Protein AF-A0AA34TGK0-F1 (afdb_monomer_lite)

Organism: Lactococcus lactis subsp. cremoris (NCBI:txid1359)

pLDDT: mean 82.73, std 7.68, range [58.56, 91.88]

Sequence (83 aa):
MVVVFNKSGILTLPITPMGKIEGDIIIIPQEEIQSVTFKKGLLAYKMVVTTKDNEVPDFRVNKTMIGYGAQKKELGSLLEKYK

Foldseek 3Di:
DAWAFDQQGIWDFCADPVGDTDDDIDDDGPQQWPAWDWPDDDAFTWIDTHGDPDDDDIDTHDPVSHPDPCRVVRVVVRVVVHD

Radius of gyration: 12.44 Å; chains: 1; bounding box: 30×25×33 Å

Structure (mmCIF, N/CA/C/O backbone):
data_AF-A0AA34TGK0-F1
#
_entry.id   AF-A0AA34TGK0-F1
#
loop_
_atom_site.group_PDB
_atom_site.id
_atom_site.type_symbol
_atom_site.label_atom_id
_atom_site.label_alt_id
_atom_site.label_comp_id
_atom_site.label_asym_id
_atom_site.label_entity_id
_atom_site.label_seq_id
_atom_site.pdbx_PDB_ins_code
_atom_site.Cartn_x
_atom_site.Cartn_y
_atom_site.Cartn_z
_atom_site.occupancy
_atom_site.B_iso_or_equiv
_atom_site.auth_seq_id
_atom_site.auth_comp_id
_atom_site.auth_asym_id
_atom_site.auth_atom_id
_atom_site.pdbx_PDB_model_num
ATOM 1 N N . MET A 1 1 ? 7.726 -0.726 -9.189 1.00 76.62 1 MET A N 1
ATOM 2 C CA . MET A 1 1 ? 6.380 -0.567 -8.588 1.00 76.62 1 MET A CA 1
ATOM 3 C C . MET A 1 1 ? 6.346 0.678 -7.718 1.00 76.62 1 MET A C 1
ATOM 5 O O . MET A 1 1 ? 7.228 0.849 -6.883 1.00 76.62 1 MET A O 1
ATOM 9 N N . VAL A 1 2 ? 5.340 1.519 -7.934 1.00 82.06 2 VAL A N 1
ATOM 10 C CA . VAL A 1 2 ? 4.983 2.679 -7.114 1.00 82.06 2 VAL A CA 1
ATOM 11 C C . VAL A 1 2 ? 3.701 2.338 -6.368 1.00 82.06 2 VAL A C 1
ATOM 13 O O . VAL A 1 2 ? 2.781 1.772 -6.953 1.00 82.06 2 VAL A O 1
ATOM 16 N N . VAL A 1 3 ? 3.640 2.682 -5.088 1.00 80.56 3 VAL A N 1
ATOM 17 C CA . VAL A 1 3 ? 2.395 2.663 -4.313 1.00 80.56 3 VAL A CA 1
ATOM 18 C C . VAL A 1 3 ? 2.034 4.104 -4.006 1.00 80.56 3 VAL A C 1
ATOM 20 O O . VAL A 1 3 ? 2.922 4.872 -3.645 1.00 80.56 3 VAL A O 1
ATOM 23 N N . VAL A 1 4 ? 0.764 4.475 -4.135 1.00 82.69 4 VAL A N 1
ATOM 24 C CA . VAL A 1 4 ? 0.229 5.795 -3.782 1.00 82.69 4 VAL A CA 1
ATOM 25 C C . VAL A 1 4 ? -0.856 5.616 -2.724 1.00 82.69 4 VAL A C 1
ATOM 27 O O . VAL A 1 4 ? -1.736 4.772 -2.878 1.00 82.69 4 VAL A O 1
ATOM 30 N N . PHE A 1 5 ? -0.783 6.427 -1.666 1.00 79.75 5 PHE A N 1
ATOM 31 C CA . PHE A 1 5 ? -1.836 6.576 -0.657 1.00 79.75 5 PHE A CA 1
ATOM 32 C C . PHE A 1 5 ? -2.418 7.978 -0.775 1.00 79.75 5 PHE A C 1
ATOM 34 O O . PHE A 1 5 ? -1.658 8.950 -0.801 1.00 79.75 5 PHE A O 1
ATOM 41 N N . ASN A 1 6 ? -3.739 8.087 -0.827 1.00 80.75 6 ASN A N 1
ATOM 42 C CA . ASN A 1 6 ? -4.440 9.359 -0.717 1.00 80.75 6 ASN A CA 1
ATOM 43 C C . ASN A 1 6 ? -5.854 9.144 -0.151 1.00 80.75 6 ASN A C 1
ATOM 45 O O . ASN A 1 6 ? -6.244 8.029 0.191 1.00 80.75 6 ASN A O 1
ATOM 49 N N . LYS A 1 7 ? -6.634 10.226 -0.090 1.00 82.94 7 LYS A N 1
ATOM 50 C CA . LYS A 1 7 ? -8.029 10.234 0.385 1.00 82.94 7 LYS A CA 1
ATOM 51 C C . LYS A 1 7 ? -8.989 9.346 -0.418 1.00 82.94 7 LYS A C 1
ATOM 53 O O . LYS A 1 7 ? -10.098 9.099 0.039 1.00 82.94 7 LYS A O 1
ATOM 58 N N . SER A 1 8 ? -8.604 8.923 -1.619 1.00 85.88 8 SER A N 1
ATOM 59 C CA . SER A 1 8 ? -9.408 8.029 -2.455 1.00 85.88 8 SER A CA 1
ATOM 60 C C . SER A 1 8 ? -9.092 6.556 -2.188 1.00 85.88 8 SER A C 1
ATOM 62 O O . SER A 1 8 ? -9.885 5.700 -2.561 1.00 85.88 8 SER A O 1
ATOM 64 N N . GLY A 1 9 ? -7.965 6.249 -1.533 1.00 88.50 9 GLY A N 1
ATOM 65 C CA . GLY A 1 9 ? -7.561 4.888 -1.195 1.00 88.50 9 GLY A CA 1
ATOM 66 C C . GLY A 1 9 ? -6.111 4.572 -1.565 1.00 88.50 9 GLY A C 1
ATOM 67 O O . GLY A 1 9 ? -5.208 5.399 -1.396 1.00 88.50 9 GLY A O 1
ATOM 68 N N . ILE A 1 10 ? -5.889 3.341 -2.032 1.00 88.44 10 ILE A N 1
ATOM 69 C CA . ILE A 1 10 ? -4.573 2.812 -2.410 1.00 88.44 10 ILE A CA 1
ATOM 70 C C . ILE A 1 10 ? -4.547 2.555 -3.912 1.00 88.44 10 ILE A C 1
ATOM 72 O O . ILE A 1 10 ? -5.442 1.917 -4.456 1.00 88.44 10 ILE A O 1
ATOM 76 N N . LEU A 1 11 ? -3.483 3.006 -4.568 1.00 88.44 11 LEU A N 1
ATOM 77 C CA . LEU A 1 11 ? -3.177 2.683 -5.959 1.00 88.44 11 LEU A CA 1
ATOM 78 C C . LEU A 1 11 ? -1.799 2.030 -6.021 1.00 88.44 11 LEU A C 1
ATOM 80 O O . LEU A 1 11 ? -0.830 2.583 -5.495 1.00 88.44 11 LEU A O 1
ATOM 84 N N . THR A 1 12 ? -1.680 0.900 -6.714 1.00 87.62 12 THR A N 1
ATOM 85 C CA . THR A 1 12 ? -0.378 0.314 -7.045 1.00 87.62 12 THR A CA 1
ATOM 86 C C . THR A 1 12 ? -0.149 0.313 -8.542 1.00 87.62 12 THR A C 1
ATOM 88 O O . THR A 1 12 ? -0.955 -0.213 -9.304 1.00 87.62 12 THR A O 1
ATOM 91 N N . LEU A 1 13 ? 0.989 0.867 -8.949 1.00 87.69 13 LEU A N 1
ATOM 92 C CA . LEU A 1 13 ? 1.412 0.954 -10.336 1.00 87.69 13 LEU A CA 1
ATOM 93 C C . LEU A 1 13 ? 2.708 0.156 -10.524 1.00 87.69 13 LEU A C 1
ATOM 95 O O . LEU A 1 13 ? 3.773 0.579 -10.044 1.00 87.69 13 LEU A O 1
ATOM 99 N N . PRO A 1 14 ? 2.683 -0.992 -11.209 1.00 86.00 14 PRO A N 1
ATOM 100 C CA . PRO A 1 14 ? 3.891 -1.755 -11.463 1.00 86.00 14 PRO A CA 1
ATOM 101 C C . PRO A 1 14 ? 4.683 -1.099 -12.603 1.00 86.00 14 PRO A C 1
ATOM 103 O O . PRO A 1 14 ? 4.524 -1.398 -13.777 1.00 86.00 14 PRO A O 1
ATOM 106 N N . ILE A 1 15 ? 5.529 -0.135 -12.237 1.00 85.94 15 ILE A N 1
ATOM 107 C CA . ILE A 1 15 ? 6.414 0.577 -13.165 1.00 85.94 15 ILE A CA 1
ATOM 108 C C . ILE A 1 15 ? 7.838 0.005 -13.128 1.00 85.94 15 ILE A C 1
ATOM 110 O O . ILE A 1 15 ? 8.380 -0.263 -12.043 1.00 85.94 15 ILE A O 1
ATOM 114 N N . THR A 1 16 ? 8.424 -0.176 -14.310 1.00 84.06 16 THR A N 1
ATOM 115 C CA . THR A 1 16 ? 9.833 -0.535 -14.533 1.00 84.06 16 THR A CA 1
ATOM 116 C C . THR A 1 16 ? 10.754 0.675 -14.314 1.00 84.06 16 THR A C 1
ATOM 118 O O . THR A 1 16 ? 10.290 1.816 -14.356 1.00 84.06 16 THR A O 1
ATOM 121 N N . PRO A 1 17 ? 12.076 0.478 -14.140 1.00 81.62 17 PRO A N 1
ATOM 122 C CA . PRO A 1 17 ? 13.029 1.590 -14.043 1.00 81.62 17 PRO A CA 1
ATOM 123 C C . PRO A 1 17 ? 13.036 2.527 -15.262 1.00 81.62 17 PRO A C 1
ATOM 125 O O . PRO A 1 17 ? 13.364 3.699 -15.123 1.00 81.62 17 PRO A O 1
ATOM 128 N N . MET A 1 18 ? 12.644 2.030 -16.442 1.00 88.50 18 MET A N 1
ATOM 129 C CA . MET A 1 18 ? 12.532 2.819 -17.678 1.00 88.50 18 MET A CA 1
ATOM 130 C C . MET A 1 18 ? 11.197 3.573 -17.801 1.00 88.50 18 MET A C 1
ATOM 132 O O . MET A 1 18 ? 10.937 4.200 -18.822 1.00 88.50 18 MET A O 1
ATOM 136 N N . GLY A 1 19 ? 10.327 3.504 -16.789 1.00 83.56 19 GLY A N 1
ATOM 137 C CA . GLY A 1 19 ? 9.049 4.220 -16.773 1.00 83.56 19 GLY A CA 1
ATOM 138 C C . GLY A 1 19 ? 7.889 3.493 -17.461 1.00 83.56 19 GLY A C 1
ATOM 139 O O . GLY A 1 19 ? 6.789 4.033 -17.528 1.00 83.56 19 GLY A O 1
ATOM 140 N N . LYS A 1 20 ? 8.088 2.262 -17.945 1.00 89.88 20 LYS A N 1
ATOM 141 C CA . LYS A 1 20 ? 7.017 1.452 -18.546 1.00 89.88 20 LYS A CA 1
ATOM 142 C C . LYS A 1 20 ? 6.159 0.788 -17.468 1.00 89.88 20 LYS A C 1
ATOM 144 O O . LYS A 1 20 ? 6.717 0.250 -16.513 1.00 89.88 20 LYS A O 1
ATOM 149 N N . ILE A 1 21 ? 4.838 0.796 -17.643 1.00 89.88 21 ILE A N 1
ATOM 150 C CA . ILE A 1 21 ? 3.886 0.052 -16.804 1.00 89.88 21 ILE A CA 1
ATOM 151 C C . ILE A 1 21 ? 3.834 -1.400 -17.299 1.00 89.88 21 ILE A C 1
ATOM 153 O O . ILE A 1 21 ? 3.590 -1.635 -18.482 1.00 89.88 21 ILE A O 1
ATOM 157 N N . GLU A 1 22 ? 4.076 -2.362 -16.412 1.00 88.69 22 GLU A N 1
ATOM 158 C CA . GLU A 1 22 ? 4.041 -3.797 -16.707 1.00 88.69 22 GLU A CA 1
ATOM 159 C C . GLU A 1 22 ? 3.360 -4.558 -15.565 1.00 88.69 22 GLU A C 1
ATOM 161 O O . GLU A 1 22 ? 3.907 -4.645 -14.470 1.00 88.69 22 GLU A O 1
ATOM 166 N N . GLY A 1 23 ? 2.179 -5.123 -15.825 1.00 86.38 23 GLY A N 1
ATOM 167 C CA . GLY A 1 23 ? 1.365 -5.847 -14.844 1.00 86.38 23 GLY A CA 1
ATOM 168 C C . GLY 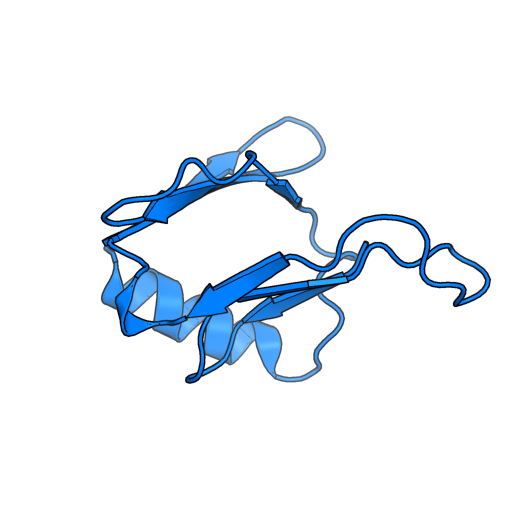A 1 23 ? 0.092 -5.098 -14.449 1.00 86.38 23 GLY A C 1
ATOM 169 O O . GLY A 1 23 ? -0.200 -4.023 -14.978 1.00 86.38 23 GLY A O 1
ATOM 170 N N . ASP A 1 24 ? -0.655 -5.675 -13.511 1.00 87.88 24 ASP A N 1
ATOM 171 C CA . ASP A 1 24 ? -1.970 -5.165 -13.131 1.00 87.88 24 ASP A CA 1
ATOM 172 C C . ASP A 1 24 ? -1.887 -3.923 -12.242 1.00 87.88 24 ASP A C 1
ATOM 174 O O . ASP A 1 24 ? -1.093 -3.832 -11.298 1.00 87.88 24 ASP A O 1
ATOM 178 N N . ILE A 1 25 ? -2.751 -2.956 -12.544 1.00 89.25 25 ILE A N 1
ATOM 179 C CA . ILE A 1 25 ? -2.980 -1.792 -11.696 1.00 89.25 25 ILE A CA 1
ATOM 180 C C . ILE A 1 25 ? -4.043 -2.177 -10.676 1.00 89.25 25 ILE A C 1
ATOM 182 O O . ILE A 1 25 ? -5.176 -2.478 -11.041 1.00 89.25 25 ILE A O 1
ATOM 186 N N . ILE A 1 26 ? -3.682 -2.130 -9.397 1.00 89.19 26 ILE A N 1
ATOM 187 C CA . ILE A 1 26 ? -4.614 -2.415 -8.306 1.00 89.19 26 ILE A CA 1
ATOM 188 C C . ILE A 1 26 ? -5.064 -1.084 -7.719 1.00 89.19 26 ILE A C 1
ATOM 190 O O . ILE A 1 26 ? -4.240 -0.248 -7.336 1.00 89.19 26 ILE A O 1
ATOM 194 N N . ILE A 1 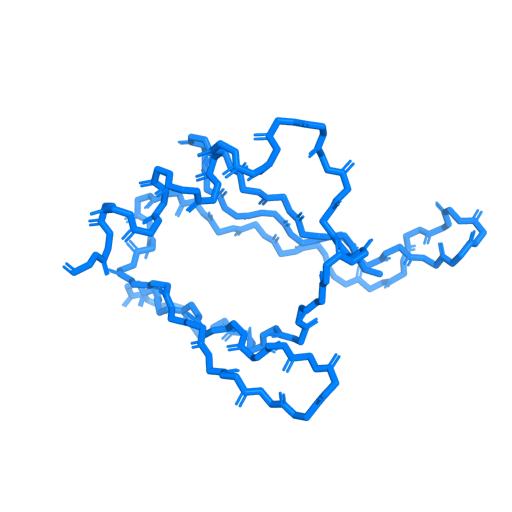27 ? -6.380 -0.900 -7.661 1.00 90.56 27 ILE A N 1
ATOM 195 C CA . ILE A 1 27 ? -7.042 0.241 -7.036 1.00 90.56 27 ILE A CA 1
ATOM 196 C C . ILE A 1 27 ? -7.896 -0.318 -5.910 1.00 90.56 27 ILE A C 1
ATOM 198 O O . ILE A 1 27 ? -8.734 -1.179 -6.148 1.00 90.56 27 ILE A O 1
ATOM 202 N N . ILE A 1 28 ? -7.669 0.171 -4.697 1.00 91.31 28 ILE A N 1
ATOM 203 C CA . ILE A 1 28 ? -8.434 -0.211 -3.513 1.00 91.31 28 ILE A CA 1
ATOM 204 C C . ILE A 1 28 ? -9.118 1.055 -3.002 1.00 91.31 28 ILE A C 1
ATOM 206 O O . ILE A 1 28 ? -8.428 1.911 -2.428 1.00 91.31 28 ILE A O 1
ATOM 210 N N . PRO A 1 29 ? -10.433 1.211 -3.228 1.00 91.69 29 PRO A N 1
ATOM 211 C CA . PRO A 1 29 ? -11.192 2.350 -2.731 1.00 91.69 29 PRO A CA 1
ATOM 212 C C . PRO A 1 29 ? -11.122 2.453 -1.207 1.00 91.69 29 PRO A C 1
ATOM 214 O O . PRO A 1 29 ? -11.089 1.446 -0.495 1.00 91.69 29 PRO A O 1
ATOM 217 N N . GLN A 1 30 ? -11.098 3.676 -0.677 1.00 89.62 30 GLN A N 1
ATOM 218 C CA . GLN A 1 30 ? -10.950 3.904 0.762 1.00 89.62 30 GLN A CA 1
ATOM 219 C C . GLN A 1 30 ? -12.040 3.205 1.595 1.00 89.62 30 GLN A C 1
ATOM 221 O O . GLN A 1 30 ? -11.771 2.747 2.703 1.00 89.62 30 GLN A O 1
ATOM 226 N N . GLU A 1 31 ? -13.263 3.152 1.081 1.00 90.62 31 GLU A N 1
ATOM 227 C CA . GLU A 1 31 ? -14.450 2.550 1.688 1.00 90.62 31 GLU A CA 1
ATOM 228 C C . GLU A 1 31 ? -14.398 1.017 1.779 1.00 90.62 31 GLU A C 1
ATOM 230 O O . GLU A 1 31 ? -15.131 0.423 2.583 1.00 90.62 31 GLU A O 1
ATOM 235 N N . GLU A 1 32 ? -13.528 0.388 0.988 1.00 91.88 32 GLU A N 1
ATOM 236 C CA . GLU A 1 32 ? -13.292 -1.056 0.994 1.00 91.88 32 GLU A CA 1
ATOM 237 C C . GLU A 1 32 ? -12.193 -1.454 1.981 1.00 91.88 32 GLU A C 1
ATOM 239 O O . GLU A 1 32 ? -12.197 -2.584 2.467 1.00 91.88 32 GLU A O 1
ATOM 244 N N . ILE A 1 33 ? -11.281 -0.534 2.321 1.00 91.00 33 ILE A N 1
ATOM 245 C CA . ILE A 1 33 ? -10.159 -0.787 3.234 1.00 91.00 33 ILE A CA 1
ATOM 246 C C . ILE A 1 33 ? -10.675 -0.945 4.666 1.00 91.00 33 ILE A C 1
ATOM 248 O O . ILE A 1 33 ? -11.165 0.005 5.277 1.00 91.00 33 ILE A O 1
ATOM 252 N N . GLN A 1 34 ? -10.493 -2.136 5.233 1.00 91.50 34 GLN A N 1
ATOM 253 C CA . GLN A 1 34 ? -10.757 -2.402 6.647 1.00 91.50 34 GLN A CA 1
ATOM 254 C C . GLN A 1 34 ? -9.531 -2.121 7.515 1.00 91.50 34 GLN A C 1
ATOM 256 O O . GLN A 1 34 ? -9.651 -1.542 8.591 1.00 91.50 34 GLN A O 1
ATOM 261 N N . SER A 1 35 ? -8.347 -2.534 7.058 1.00 89.50 35 SER A N 1
ATOM 262 C CA . SER A 1 35 ? -7.098 -2.284 7.776 1.00 89.50 35 SER A CA 1
ATOM 263 C C . SER A 1 35 ? -5.893 -2.257 6.843 1.00 89.50 35 SER A C 1
ATOM 265 O O . SER A 1 35 ? -5.903 -2.844 5.757 1.00 89.50 35 SER A O 1
ATOM 267 N N . VAL A 1 36 ? -4.836 -1.580 7.296 1.00 87.69 36 VAL A N 1
ATOM 268 C CA . VAL A 1 36 ? -3.530 -1.552 6.634 1.00 87.69 36 VAL A CA 1
ATOM 269 C C . VAL A 1 36 ? -2.456 -1.799 7.683 1.00 87.69 36 VAL A C 1
ATOM 271 O O . VAL A 1 36 ? -2.257 -0.986 8.581 1.00 87.69 36 VAL A O 1
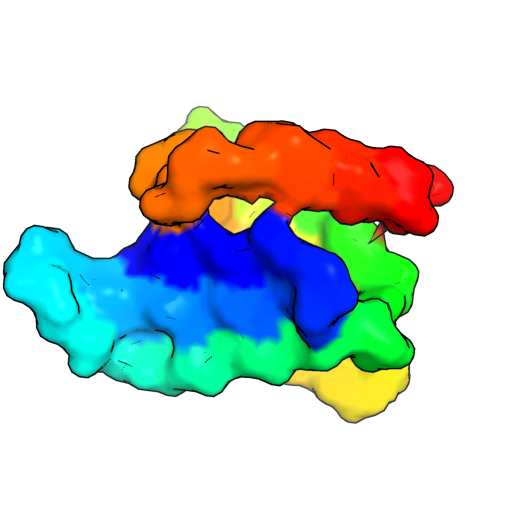ATOM 274 N N . THR A 1 37 ? -1.738 -2.915 7.563 1.00 88.25 37 THR A N 1
ATOM 275 C CA . THR A 1 37 ? -0.676 -3.292 8.506 1.00 88.25 37 THR A CA 1
ATOM 276 C C . THR A 1 37 ? 0.671 -3.374 7.805 1.00 88.25 37 THR A C 1
ATOM 278 O O . THR A 1 37 ? 0.793 -3.960 6.731 1.00 88.25 37 THR A O 1
ATOM 281 N N . PHE A 1 38 ? 1.719 -2.860 8.451 1.00 86.06 38 PHE A N 1
ATOM 282 C CA . PHE A 1 38 ? 3.095 -2.974 7.970 1.00 86.06 38 PHE A CA 1
ATOM 283 C C . PHE A 1 38 ? 3.893 -3.934 8.853 1.00 86.06 38 PHE A C 1
ATOM 285 O O . PHE A 1 38 ? 4.166 -3.651 10.017 1.00 86.06 38 PHE A O 1
ATOM 292 N N . LYS A 1 39 ? 4.330 -5.058 8.282 1.00 89.12 39 LYS A N 1
ATOM 293 C CA . LYS A 1 39 ? 5.240 -6.011 8.932 1.00 89.12 39 LYS A CA 1
ATOM 294 C C . LYS A 1 39 ? 6.671 -5.715 8.491 1.00 89.12 39 LYS A C 1
ATOM 296 O O . LYS A 1 39 ? 6.987 -5.767 7.302 1.00 89.12 39 LYS A O 1
ATOM 301 N N . LYS A 1 40 ? 7.546 -5.374 9.437 1.00 87.44 40 LYS A N 1
ATOM 302 C CA . LYS A 1 40 ? 8.952 -5.053 9.154 1.00 87.44 40 LYS A CA 1
ATOM 303 C C . LYS A 1 40 ? 9.725 -6.321 8.776 1.00 87.44 40 LYS A C 1
ATOM 305 O O . LYS A 1 40 ? 9.752 -7.273 9.548 1.00 87.44 40 LYS A O 1
ATOM 310 N N . GLY A 1 41 ? 10.371 -6.313 7.613 1.00 86.38 41 GLY A N 1
ATOM 311 C CA . GLY A 1 41 ? 11.374 -7.300 7.210 1.00 86.38 41 GLY A CA 1
ATOM 312 C C . GLY A 1 41 ? 12.789 -6.710 7.214 1.00 86.38 41 GLY A C 1
ATOM 313 O O . GLY A 1 41 ? 12.993 -5.558 7.598 1.00 86.38 41 GLY A O 1
ATOM 314 N N . LEU A 1 42 ? 13.773 -7.494 6.759 1.00 83.75 42 LEU A N 1
ATOM 315 C CA . LEU A 1 42 ? 15.192 -7.105 6.774 1.00 83.75 42 LEU A CA 1
ATOM 316 C C . LEU A 1 42 ? 15.510 -5.92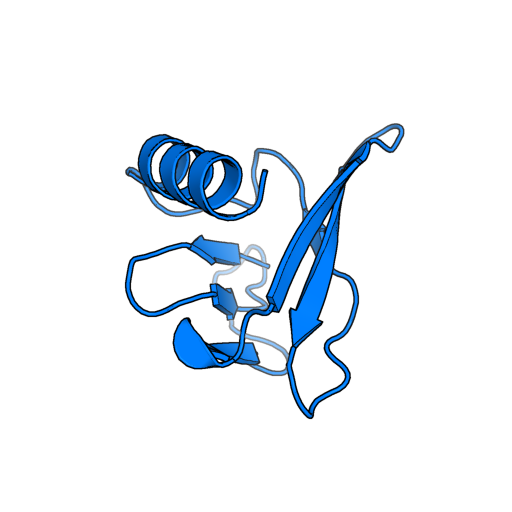2 5.837 1.00 83.75 42 LEU A C 1
ATOM 318 O O . LEU A 1 42 ? 16.251 -5.021 6.210 1.00 83.75 42 LEU A O 1
ATOM 322 N N . LEU A 1 43 ? 14.934 -5.918 4.629 1.00 83.69 43 LEU A N 1
ATOM 323 C CA . LEU A 1 43 ? 15.223 -4.931 3.570 1.00 83.69 43 LEU A CA 1
ATOM 324 C C . LEU A 1 43 ? 13.993 -4.128 3.118 1.00 83.69 43 LEU A C 1
ATOM 326 O O . LEU A 1 43 ? 14.113 -3.164 2.365 1.00 83.69 43 LEU A O 1
ATOM 330 N N . ALA A 1 44 ? 12.798 -4.551 3.523 1.00 85.06 44 ALA A N 1
ATOM 331 C CA . ALA A 1 44 ? 11.531 -3.974 3.095 1.00 85.06 44 ALA A CA 1
ATOM 332 C C . ALA A 1 44 ? 10.453 -4.243 4.146 1.00 85.06 44 ALA A C 1
ATOM 334 O O . ALA A 1 44 ? 10.609 -5.109 5.008 1.00 85.06 44 ALA A O 1
ATOM 335 N N . TYR A 1 45 ? 9.346 -3.524 4.039 1.00 86.88 45 TYR A N 1
ATOM 336 C CA . TYR A 1 45 ? 8.127 -3.801 4.778 1.00 86.88 45 TYR A CA 1
ATOM 337 C C . TYR A 1 45 ? 7.195 -4.640 3.907 1.00 86.88 45 TYR A C 1
ATOM 339 O O . TYR A 1 45 ? 7.120 -4.460 2.691 1.00 86.88 45 TYR A O 1
ATOM 347 N N . LYS A 1 46 ? 6.475 -5.560 4.539 1.00 89.81 46 LYS A N 1
ATOM 348 C CA . LYS A 1 46 ? 5.321 -6.230 3.953 1.00 89.81 46 LYS A CA 1
ATOM 349 C C . LYS A 1 46 ? 4.080 -5.442 4.366 1.00 89.81 46 LYS A C 1
ATOM 351 O O . LYS A 1 46 ? 3.766 -5.391 5.553 1.00 89.81 46 LYS A O 1
ATOM 356 N N . MET A 1 47 ? 3.433 -4.794 3.407 1.00 88.25 47 MET A N 1
ATOM 357 C CA . MET A 1 47 ? 2.158 -4.113 3.590 1.00 88.25 47 MET A CA 1
ATOM 358 C C . MET A 1 47 ? 1.029 -5.099 3.301 1.00 88.25 47 MET A C 1
ATOM 360 O O . MET A 1 47 ? 0.951 -5.643 2.202 1.00 88.25 47 MET A O 1
ATOM 364 N N . VAL A 1 48 ? 0.181 -5.313 4.298 1.00 89.94 48 VAL A N 1
ATOM 365 C CA . VAL A 1 48 ? -1.008 -6.165 4.237 1.00 89.94 48 VAL A CA 1
ATOM 366 C C . VAL A 1 48 ? -2.221 -5.245 4.234 1.00 89.94 48 VAL A C 1
ATOM 368 O O . VAL A 1 48 ? -2.334 -4.399 5.125 1.00 89.94 48 VAL A O 1
ATOM 371 N N . VAL A 1 49 ? -3.099 -5.398 3.245 1.00 89.44 49 VAL A N 1
ATOM 372 C CA . VAL A 1 49 ? -4.359 -4.652 3.147 1.00 89.44 49 VAL A CA 1
ATOM 373 C C . VAL A 1 49 ? -5.503 -5.648 3.248 1.00 89.44 49 VAL A C 1
ATOM 375 O O . VAL A 1 49 ? -5.599 -6.556 2.430 1.00 89.44 49 VAL A O 1
ATOM 378 N N . THR A 1 50 ? -6.368 -5.479 4.242 1.00 90.06 50 THR A N 1
ATOM 379 C CA . THR A 1 50 ? -7.607 -6.259 4.348 1.00 90.06 50 THR A CA 1
ATOM 380 C C . THR A 1 50 ? -8.750 -5.431 3.784 1.00 90.06 50 THR A C 1
ATOM 382 O O . THR A 1 50 ? -8.910 -4.270 4.174 1.00 90.06 50 THR A O 1
ATOM 385 N N . THR A 1 51 ? -9.544 -6.021 2.890 1.00 91.19 51 THR A N 1
ATOM 386 C CA . THR A 1 51 ? -10.763 -5.398 2.358 1.00 91.19 51 THR A CA 1
ATOM 387 C C . THR A 1 51 ? -12.008 -6.164 2.797 1.00 91.19 51 THR A C 1
ATOM 389 O O . THR A 1 51 ? -11.890 -7.251 3.360 1.00 91.19 51 THR A O 1
ATOM 392 N N . LYS A 1 52 ? -13.196 -5.584 2.593 1.00 82.94 52 LYS A N 1
ATOM 393 C CA . LYS A 1 52 ? -14.472 -6.212 2.972 1.00 82.94 52 LYS A CA 1
ATOM 394 C C . LYS A 1 52 ? -14.738 -7.533 2.255 1.00 82.94 52 LYS A C 1
ATOM 396 O O . LYS A 1 52 ? -15.095 -8.496 2.923 1.00 82.94 52 LYS A O 1
ATOM 401 N N . ASP A 1 53 ? -14.521 -7.563 0.942 1.00 78.12 53 ASP A N 1
ATOM 402 C CA . ASP A 1 53 ? -15.037 -8.639 0.087 1.00 78.12 53 ASP A CA 1
ATOM 403 C C . ASP A 1 53 ? -13.988 -9.215 -0.883 1.00 78.12 53 ASP A C 1
ATOM 405 O O . ASP A 1 53 ? -14.252 -10.223 -1.533 1.00 78.12 53 ASP A O 1
ATOM 409 N N . ASN A 1 54 ? -12.790 -8.617 -0.973 1.00 71.75 54 ASN A N 1
ATOM 410 C CA . ASN A 1 54 ? -11.769 -8.988 -1.956 1.00 71.75 54 ASN A CA 1
ATOM 411 C C . ASN A 1 54 ? -10.436 -9.390 -1.309 1.00 71.75 54 ASN A C 1
ATOM 413 O O . ASN A 1 54 ? -9.898 -8.706 -0.429 1.00 71.75 54 ASN A O 1
ATOM 417 N N . GLU A 1 55 ? -9.853 -10.478 -1.810 1.00 76.94 55 GLU A N 1
ATOM 418 C CA . GLU A 1 55 ? -8.480 -10.844 -1.486 1.00 76.94 55 GLU A CA 1
ATOM 419 C C . GLU A 1 55 ? -7.525 -9.959 -2.297 1.00 76.94 55 GLU A C 1
ATOM 421 O O . GLU A 1 55 ? -7.518 -9.971 -3.528 1.00 76.94 55 GLU A O 1
ATOM 426 N N . VAL A 1 56 ? -6.741 -9.144 -1.596 1.00 84.31 56 VAL A N 1
ATOM 427 C CA . VAL A 1 56 ? -5.732 -8.266 -2.193 1.00 84.31 56 VAL A CA 1
ATOM 428 C C . VAL A 1 56 ? -4.357 -8.863 -1.901 1.00 84.31 56 VAL A C 1
ATOM 430 O O . VAL A 1 56 ? -4.098 -9.234 -0.753 1.00 84.31 56 VAL A O 1
ATOM 433 N N . PRO A 1 57 ? -3.449 -8.951 -2.892 1.00 84.12 57 PRO A N 1
ATOM 434 C CA . PRO A 1 57 ? -2.117 -9.482 -2.655 1.00 84.12 57 PRO A CA 1
ATOM 435 C C . PRO A 1 57 ? -1.349 -8.625 -1.647 1.00 84.12 57 PRO A C 1
ATOM 437 O O . PRO A 1 57 ? -1.448 -7.399 -1.618 1.00 84.12 57 PRO A O 1
ATOM 440 N N . ASP A 1 58 ? -0.506 -9.278 -0.854 1.00 86.50 58 ASP A N 1
ATOM 441 C CA . ASP A 1 58 ? 0.414 -8.569 0.023 1.00 86.50 58 ASP A CA 1
ATOM 442 C C . ASP A 1 58 ? 1.480 -7.822 -0.785 1.00 86.50 58 ASP A C 1
ATOM 444 O O . ASP A 1 58 ? 2.131 -8.377 -1.674 1.00 86.50 58 ASP A O 1
ATOM 448 N N . PHE A 1 59 ? 1.754 -6.577 -0.406 1.00 85.38 59 PHE A N 1
ATOM 449 C CA . PHE A 1 59 ? 2.706 -5.736 -1.122 1.00 85.38 59 PHE A CA 1
ATOM 450 C C . PHE A 1 59 ? 4.055 -5.686 -0.410 1.00 85.38 59 PHE A C 1
ATOM 452 O O . PHE A 1 59 ? 4.152 -5.388 0.783 1.00 85.38 59 PHE A O 1
ATOM 459 N N . ARG A 1 60 ? 5.144 -5.890 -1.156 1.00 84.81 60 ARG A N 1
ATOM 460 C CA . ARG A 1 60 ? 6.494 -5.573 -0.676 1.00 84.81 60 ARG A CA 1
ATOM 461 C C . ARG A 1 60 ? 6.785 -4.103 -0.962 1.00 84.81 60 ARG A C 1
ATOM 463 O O . ARG A 1 60 ? 6.924 -3.715 -2.117 1.00 84.81 60 ARG A O 1
ATOM 470 N N . VAL A 1 61 ? 6.905 -3.298 0.089 1.00 83.06 61 VAL A N 1
ATOM 471 C CA . VAL A 1 61 ? 7.129 -1.851 -0.005 1.00 83.06 61 VAL A CA 1
ATOM 472 C C . VAL A 1 61 ? 8.413 -1.451 0.711 1.00 83.06 61 VAL A C 1
ATOM 474 O O . VAL A 1 61 ? 8.757 -1.963 1.776 1.00 83.06 61 VAL A O 1
ATOM 477 N N . ASN A 1 62 ? 9.153 -0.517 0.129 1.00 76.69 62 ASN A N 1
ATOM 478 C CA . ASN A 1 62 ? 10.321 0.094 0.753 1.00 76.69 62 ASN A CA 1
ATOM 479 C C . ASN A 1 62 ? 10.224 1.625 0.632 1.00 76.69 62 ASN A C 1
ATOM 481 O O . ASN A 1 62 ? 9.307 2.152 0.003 1.00 76.69 62 ASN A O 1
ATOM 485 N N . LYS A 1 63 ? 11.177 2.347 1.230 1.00 67.88 63 LYS A N 1
ATOM 486 C CA . LYS A 1 63 ? 11.165 3.819 1.248 1.00 67.88 63 LYS A CA 1
ATOM 487 C C . LYS A 1 63 ? 11.284 4.461 -0.142 1.00 67.88 63 LYS A C 1
ATOM 489 O O . LYS A 1 63 ? 10.898 5.612 -0.280 1.00 67.88 63 LYS A O 1
ATOM 494 N N . THR A 1 64 ? 11.813 3.752 -1.140 1.00 69.31 64 THR A N 1
ATOM 495 C CA . THR A 1 64 ? 12.027 4.274 -2.501 1.00 69.31 64 THR A CA 1
ATOM 496 C C . THR A 1 64 ? 10.865 3.973 -3.451 1.00 69.31 64 THR A C 1
ATOM 498 O O . THR A 1 64 ? 10.745 4.619 -4.484 1.00 69.31 64 THR A O 1
ATOM 501 N N . MET A 1 65 ? 9.972 3.041 -3.097 1.00 69.62 65 MET A N 1
ATOM 502 C CA . MET A 1 65 ? 8.755 2.699 -3.859 1.00 69.62 65 MET A CA 1
ATOM 503 C C . MET A 1 65 ? 7.578 3.655 -3.589 1.00 69.62 65 MET A C 1
ATOM 505 O O . MET A 1 65 ? 6.485 3.491 -4.132 1.00 69.62 65 MET A O 1
ATOM 509 N N . ILE A 1 66 ? 7.807 4.654 -2.740 1.00 64.50 66 ILE A N 1
ATOM 510 C CA . ILE A 1 66 ? 6.871 5.708 -2.361 1.00 64.50 66 ILE A CA 1
ATOM 511 C C . ILE A 1 66 ? 7.182 6.915 -3.255 1.00 64.50 66 ILE A C 1
ATOM 513 O O . ILE A 1 66 ? 8.134 7.650 -3.005 1.00 64.50 66 ILE A O 1
ATOM 517 N N . GLY A 1 67 ? 6.430 7.057 -4.348 1.00 58.56 67 GLY A N 1
ATOM 518 C CA . GLY A 1 67 ? 6.738 7.998 -5.434 1.00 58.56 67 GLY A CA 1
ATOM 519 C C . GLY A 1 67 ? 6.068 9.371 -5.328 1.00 58.56 67 GLY A C 1
ATOM 520 O O . GLY A 1 67 ? 6.331 10.233 -6.162 1.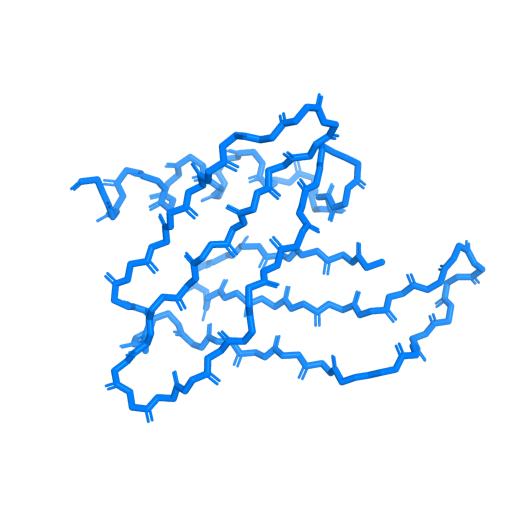00 58.56 67 GLY A O 1
ATOM 521 N N . TYR A 1 68 ? 5.190 9.595 -4.346 1.00 66.62 68 TYR A N 1
ATOM 522 C CA . TYR A 1 68 ? 4.416 10.833 -4.237 1.00 66.62 68 TYR A CA 1
ATOM 523 C C . TYR A 1 68 ? 5.005 11.790 -3.184 1.00 66.62 68 TYR A C 1
ATOM 525 O O . TYR A 1 68 ? 5.231 11.421 -2.033 1.00 66.62 68 TYR A O 1
ATOM 533 N N . GLY A 1 69 ? 5.244 13.052 -3.562 1.00 66.31 69 GLY A N 1
ATOM 534 C CA . GLY A 1 69 ? 5.934 14.035 -2.711 1.00 66.31 69 GLY A CA 1
ATOM 535 C C . GLY A 1 69 ? 5.246 14.321 -1.368 1.00 66.31 69 GLY A C 1
ATOM 536 O O . GLY A 1 69 ? 5.922 14.581 -0.375 1.00 66.31 69 GLY A O 1
ATOM 537 N N . ALA A 1 70 ? 3.916 14.201 -1.294 1.00 71.19 70 ALA A N 1
ATOM 538 C CA . ALA A 1 70 ? 3.162 14.364 -0.045 1.00 71.19 70 ALA A CA 1
ATOM 539 C C . ALA A 1 70 ? 2.907 13.036 0.694 1.00 71.19 70 ALA A C 1
ATOM 541 O O . ALA A 1 70 ? 2.225 13.003 1.718 1.00 71.19 70 ALA A O 1
ATOM 542 N N . GLN A 1 71 ? 3.473 11.925 0.227 1.00 74.19 71 GLN A N 1
ATOM 543 C CA . GLN A 1 71 ? 3.065 10.602 0.688 1.00 74.19 71 GLN A CA 1
ATOM 544 C C . GLN A 1 71 ? 3.436 10.288 2.131 1.00 74.19 71 GLN A C 1
ATOM 546 O O . GLN A 1 71 ? 2.751 9.500 2.772 1.00 74.19 71 GLN A O 1
ATOM 551 N N . LYS A 1 72 ? 4.471 10.928 2.686 1.00 73.88 72 LYS A N 1
ATOM 552 C CA . LYS A 1 72 ? 4.783 10.798 4.116 1.00 73.88 72 LYS A CA 1
ATOM 553 C C . LYS A 1 72 ? 3.624 11.293 4.990 1.00 73.88 72 LYS A C 1
ATOM 555 O O . LYS A 1 72 ? 3.329 10.670 6.005 1.00 73.88 72 LYS A O 1
ATOM 560 N N . LYS A 1 73 ? 2.973 12.391 4.587 1.00 80.94 73 LYS A N 1
ATOM 561 C CA . LYS A 1 73 ? 1.807 12.951 5.280 1.00 80.94 73 LYS A CA 1
ATOM 562 C C . LYS A 1 73 ? 0.608 12.015 5.147 1.00 80.94 73 LYS A C 1
ATOM 564 O O . LYS A 1 73 ? 0.031 11.637 6.158 1.00 80.94 73 LYS A O 1
ATOM 569 N N . GLU A 1 74 ? 0.295 11.595 3.923 1.00 79.12 74 GLU A N 1
ATOM 570 C CA . GLU A 1 74 ? -0.854 10.719 3.651 1.00 79.12 74 GLU A CA 1
ATOM 571 C C . GLU A 1 74 ? -0.710 9.345 4.325 1.00 79.12 74 GLU A C 1
ATOM 573 O O . GLU A 1 74 ? -1.665 8.844 4.910 1.00 79.12 74 GLU A O 1
ATOM 578 N N . LEU A 1 75 ? 0.497 8.764 4.333 1.00 76.25 75 LEU A N 1
ATOM 579 C CA . LEU A 1 75 ? 0.779 7.532 5.073 1.00 76.25 75 LEU A CA 1
ATOM 580 C C . LEU A 1 75 ? 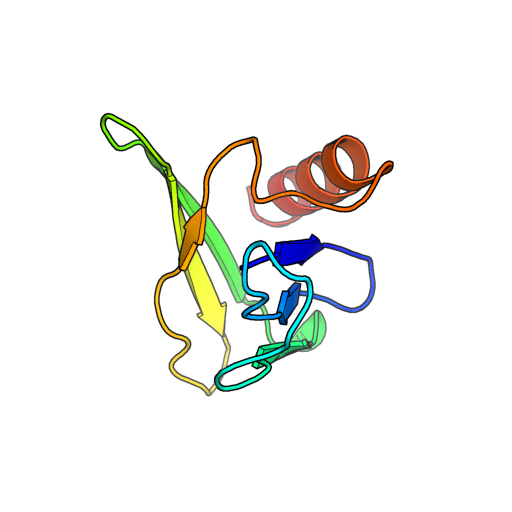0.591 7.726 6.583 1.00 76.25 75 LEU A C 1
ATOM 582 O O . LEU A 1 75 ? 0.042 6.847 7.238 1.00 76.25 75 LEU A O 1
ATOM 586 N N . GLY A 1 76 ? 1.024 8.863 7.137 1.00 78.31 76 GLY A N 1
ATOM 587 C CA . GLY A 1 76 ? 0.792 9.197 8.544 1.00 78.31 76 GLY A CA 1
ATOM 588 C C . GLY A 1 76 ? -0.698 9.214 8.886 1.00 78.31 76 GLY A C 1
ATOM 589 O O . GLY A 1 76 ? -1.123 8.506 9.793 1.00 78.31 76 GLY A O 1
ATOM 590 N N . SER A 1 77 ? -1.499 9.934 8.098 1.00 82.19 77 SER A N 1
ATOM 591 C CA . SER A 1 77 ? -2.954 9.995 8.277 1.00 82.19 77 SER A CA 1
ATOM 592 C C . SER A 1 77 ? -3.631 8.628 8.125 1.00 82.19 77 SER A C 1
ATOM 594 O O . SER A 1 77 ? -4.549 8.309 8.876 1.00 82.19 77 SER A O 1
ATOM 596 N N . LEU A 1 78 ? -3.165 7.794 7.191 1.00 76.75 78 LEU A N 1
ATOM 597 C CA . LEU A 1 78 ? -3.659 6.427 7.017 1.00 76.75 78 LEU A CA 1
ATOM 598 C C . LEU A 1 78 ? -3.380 5.564 8.258 1.00 76.75 78 LEU A C 1
ATOM 600 O O . LEU A 1 78 ? -4.271 4.875 8.745 1.00 76.75 78 LEU A O 1
ATOM 604 N N . LEU A 1 79 ? -2.153 5.618 8.781 1.00 76.81 79 LEU A N 1
ATOM 605 C CA . LEU A 1 79 ? -1.739 4.844 9.955 1.00 76.81 79 LEU A CA 1
ATOM 606 C C . LEU A 1 79 ? -2.450 5.284 11.238 1.00 76.81 79 LEU A C 1
ATOM 608 O O . LEU A 1 79 ? -2.669 4.458 12.115 1.00 76.81 79 LEU A O 1
ATOM 612 N N . GLU A 1 80 ? -2.798 6.563 11.367 1.00 81.75 80 GLU A N 1
ATOM 613 C CA . GLU A 1 80 ? -3.616 7.057 12.480 1.00 81.75 80 GLU A CA 1
ATOM 614 C C . GLU A 1 80 ? -5.063 6.571 12.388 1.00 81.75 80 GLU A C 1
ATOM 616 O O . GLU A 1 80 ? -5.665 6.250 13.408 1.00 81.75 80 GLU A O 1
ATOM 621 N N . LYS A 1 81 ? -5.610 6.483 11.171 1.00 79.75 81 LYS A N 1
ATOM 622 C CA . LYS A 1 81 ? -6.992 6.054 10.935 1.00 79.75 81 LYS A CA 1
ATOM 623 C C . LYS A 1 81 ? -7.230 4.576 11.262 1.00 79.75 81 LYS A C 1
ATOM 625 O O . LYS A 1 81 ? -8.326 4.230 11.689 1.00 79.75 81 LYS A O 1
ATOM 630 N N . TYR A 1 82 ? -6.237 3.719 11.027 1.00 74.94 82 TYR A N 1
ATOM 631 C CA . TYR A 1 82 ? -6.352 2.259 11.170 1.00 74.94 82 TYR A CA 1
ATOM 632 C C . TYR A 1 82 ? -5.500 1.697 12.319 1.00 74.94 82 TYR A C 1
ATOM 634 O O . TYR A 1 82 ? -5.051 0.552 12.250 1.00 74.94 82 TYR A O 1
ATOM 642 N N . LYS A 1 83 ? -5.233 2.525 13.331 1.00 59.69 83 LYS A N 1
ATOM 643 C CA . LYS A 1 83 ? -4.476 2.164 14.531 1.00 59.69 83 LYS A CA 1
ATOM 644 C C . LYS A 1 83 ? -5.321 1.428 15.563 1.00 59.69 83 LYS A C 1
ATOM 646 O O . LYS A 1 83 ? -6.530 1.732 15.652 1.00 59.69 83 LYS A O 1
#

Secondary structure (DSSP, 8-state):
-EEEEETTEEEEE-B-TTS-B-SPPEEEETTTEEEEEEEE-SSSEEEEEEESS---PPEEE-TTSB--TTHHHHHHHHHHHT-